Protein AF-A0A2V7NDF6-F1 (afdb_monomer_lite)

Secondary structure (DSSP, 8-state):
---PBPGGGG-TTPPTTSS--BTTS---STT---TT--EEEEETTEEEEE-S-HHHHHHHHHS-----GGGGTT----PPP-PPP-

Foldseek 3Di:
DDKDFDPQLQVQPDDFQNDQGIPVSPGGHHPDDDQQGKDWDDDPNDIDMDGNDPQVVVLVVVDDPPDDPVVPPPDPDPPPPSDDDD

pLDDT: mean 86.08, std 14.57, range [48.16, 98.12]

Radius of gyration: 17.56 Å; chains: 1; bounding box: 34×31×45 Å

Sequence (86 aa):
MSDFVYPAWFEGFRKANSAQFDYAKRVKRPFQILPGGYMSVFKNGRWTQVFGSAGKARRFRREDRRGHRSTYRGKAHRMRPSRPAR

Structure (mmCIF, N/CA/C/O backbone):
data_AF-A0A2V7NDF6-F1
#
_entry.id   AF-A0A2V7NDF6-F1
#
loop_
_atom_site.group_PDB
_atom_site.id
_atom_site.type_symbol
_atom_site.label_atom_id
_atom_site.label_alt_id
_atom_site.label_comp_id
_a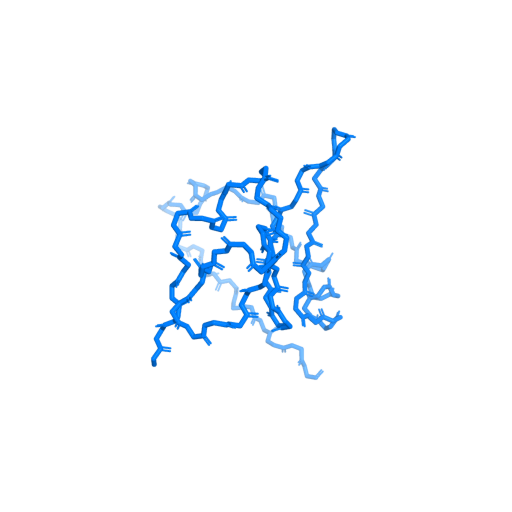tom_site.label_asym_id
_atom_site.label_entity_id
_atom_site.label_seq_id
_atom_site.pdbx_PDB_ins_code
_atom_site.Cartn_x
_atom_site.Cartn_y
_atom_site.Cartn_z
_atom_site.occupancy
_atom_site.B_iso_or_equiv
_atom_site.auth_seq_id
_atom_site.auth_comp_id
_atom_site.auth_asym_id
_atom_site.auth_atom_id
_atom_site.pdbx_PDB_model_num
ATOM 1 N N . MET A 1 1 ? -15.620 2.731 -12.819 1.00 62.25 1 MET A N 1
ATOM 2 C CA . MET A 1 1 ? -15.858 3.100 -11.408 1.00 62.25 1 MET A CA 1
ATOM 3 C C . MET A 1 1 ? -14.513 3.109 -10.695 1.00 62.25 1 MET A C 1
ATOM 5 O O . MET A 1 1 ? -13.807 2.113 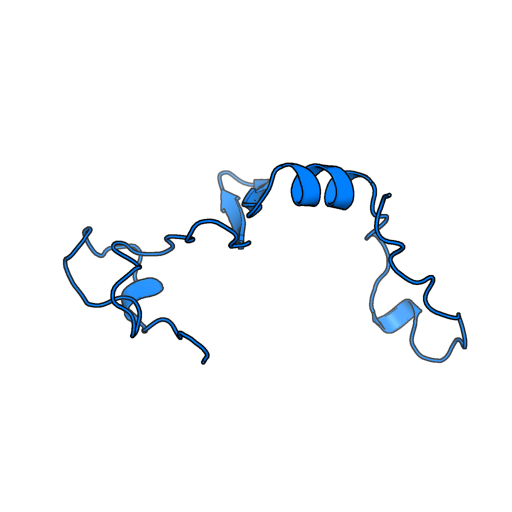-10.807 1.00 62.25 1 MET A O 1
ATOM 9 N N . SER A 1 2 ? -14.141 4.207 -10.038 1.00 79.44 2 SER A N 1
ATOM 10 C CA . SER A 1 2 ? -12.905 4.310 -9.244 1.00 79.44 2 SER A CA 1
ATOM 11 C C . SER A 1 2 ? -13.254 4.231 -7.760 1.00 79.44 2 SER A C 1
ATOM 13 O O . SER A 1 2 ? -14.229 4.849 -7.343 1.00 79.44 2 SER A O 1
ATOM 15 N N . ASP A 1 3 ? -12.480 3.477 -6.983 1.00 85.38 3 ASP A N 1
ATOM 16 C CA . ASP A 1 3 ? -12.655 3.341 -5.534 1.00 85.38 3 ASP A CA 1
ATOM 17 C C . ASP A 1 3 ? -11.501 4.060 -4.829 1.00 85.38 3 ASP A C 1
ATOM 19 O O . ASP A 1 3 ? -10.340 3.663 -4.958 1.00 85.38 3 ASP A O 1
ATOM 23 N N . PHE A 1 4 ? -11.814 5.172 -4.165 1.00 92.38 4 PHE A N 1
ATOM 24 C CA . PHE A 1 4 ? -10.834 6.006 -3.472 1.00 92.38 4 PHE A CA 1
ATOM 25 C C . PHE A 1 4 ? -10.781 5.654 -1.986 1.00 92.38 4 PHE A C 1
ATOM 27 O O . PHE A 1 4 ? -11.789 5.304 -1.368 1.00 92.38 4 PHE A O 1
ATOM 34 N N . VAL A 1 5 ? -9.590 5.789 -1.407 1.00 96.56 5 VAL A N 1
A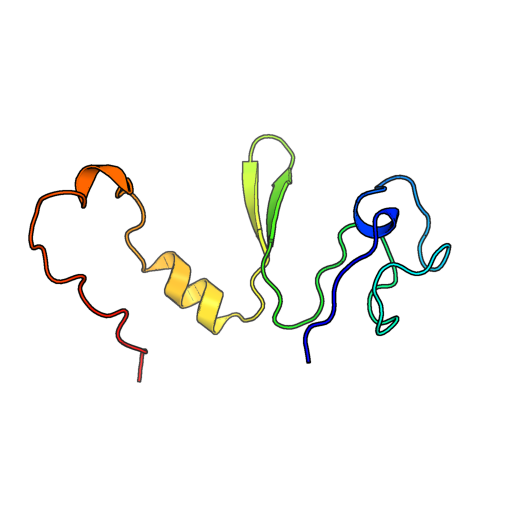TOM 35 C CA . VAL A 1 5 ? -9.379 5.644 0.034 1.00 96.56 5 VAL A CA 1
ATOM 36 C C . VAL A 1 5 ? -9.732 6.933 0.776 1.00 96.56 5 VAL A C 1
ATOM 38 O O . VAL A 1 5 ? -9.602 8.033 0.240 1.00 96.56 5 VAL A O 1
ATOM 41 N N . TYR A 1 6 ? -10.136 6.790 2.033 1.00 97.56 6 TYR A N 1
ATOM 42 C CA . TYR A 1 6 ? -10.354 7.896 2.964 1.00 97.56 6 TYR A CA 1
ATOM 43 C C . TYR A 1 6 ? -9.087 8.232 3.764 1.00 97.56 6 TYR A C 1
ATOM 45 O O . TYR A 1 6 ? -8.179 7.399 3.838 1.00 97.56 6 TYR A O 1
ATOM 53 N N . PRO A 1 7 ? -9.029 9.402 4.439 1.00 98.06 7 PRO A N 1
ATOM 54 C CA . PRO A 1 7 ? -7.906 9.768 5.309 1.00 98.06 7 PRO A CA 1
ATOM 55 C C . PRO A 1 7 ? -7.526 8.682 6.326 1.00 98.06 7 PRO A C 1
ATOM 57 O O . PRO A 1 7 ? -6.343 8.401 6.509 1.00 98.06 7 PRO A O 1
ATOM 60 N N . ALA A 1 8 ? -8.518 7.969 6.873 1.00 98.12 8 ALA A N 1
ATOM 61 C CA . ALA A 1 8 ? -8.319 6.860 7.805 1.00 98.12 8 ALA A CA 1
ATOM 62 C C . ALA A 1 8 ? -7.375 5.758 7.280 1.00 98.12 8 ALA A C 1
ATOM 64 O O . ALA A 1 8 ? -6.754 5.055 8.075 1.00 98.12 8 ALA A O 1
ATOM 65 N N . TRP A 1 9 ? -7.240 5.589 5.960 1.00 97.88 9 TRP A N 1
ATOM 66 C CA . TRP A 1 9 ? -6.315 4.622 5.358 1.00 97.88 9 TRP A CA 1
ATOM 67 C C . TRP A 1 9 ? -4.841 4.960 5.624 1.00 97.88 9 TRP A C 1
ATOM 69 O O . TRP A 1 9 ? -4.019 4.048 5.741 1.00 97.88 9 TRP A O 1
ATOM 79 N N . PHE A 1 10 ? -4.519 6.250 5.758 1.00 97.12 10 PHE A N 1
ATOM 80 C CA . PHE A 1 10 ? -3.173 6.757 6.037 1.00 97.12 10 PHE A CA 1
ATOM 81 C C . PHE A 1 10 ? -2.848 6.804 7.538 1.00 97.12 10 PHE A C 1
ATOM 83 O O . PHE A 1 10 ? -1.697 6.997 7.927 1.00 97.12 10 PHE A O 1
ATOM 90 N N . GLU A 1 11 ? -3.845 6.615 8.399 1.00 97.75 11 GLU A N 1
ATOM 91 C CA . GLU A 1 11 ? -3.702 6.706 9.849 1.00 97.75 11 GLU A CA 1
ATOM 92 C C . GLU A 1 11 ? -3.221 5.370 10.431 1.00 97.75 11 GLU A C 1
ATOM 94 O O . GLU A 1 11 ? -4.003 4.554 10.917 1.00 97.75 11 GLU A O 1
ATOM 99 N N . GLY A 1 12 ? -1.904 5.142 10.389 1.00 96.12 12 GLY A N 1
ATOM 100 C CA . GLY A 1 12 ? -1.264 3.880 10.792 1.00 96.12 12 GLY A CA 1
ATOM 101 C C . GLY A 1 12 ? -1.533 3.405 12.225 1.00 96.12 12 GLY A C 1
ATOM 102 O O . GLY A 1 12 ? -1.314 2.235 12.526 1.00 96.12 12 GLY A O 1
ATOM 103 N N . PHE A 1 13 ? -2.022 4.285 13.098 1.00 97.25 13 PHE A N 1
ATOM 104 C CA . PHE A 1 13 ? -2.385 3.973 14.482 1.00 97.25 13 PHE A CA 1
ATOM 105 C C . PHE A 1 13 ? -3.789 3.357 14.628 1.00 97.25 13 PHE A C 1
ATOM 107 O O . PHE A 1 13 ? -4.138 2.886 15.712 1.00 97.25 13 PHE A O 1
ATOM 114 N N . ARG A 1 14 ? -4.621 3.352 13.574 1.00 97.94 14 ARG A N 1
ATOM 115 C CA . ARG A 1 14 ? -5.969 2.769 13.643 1.00 97.94 14 ARG A CA 1
ATOM 116 C C . ARG A 1 14 ? -5.931 1.244 13.703 1.00 97.94 14 ARG A C 1
ATOM 118 O O . ARG A 1 14 ? -5.160 0.583 13.008 1.00 97.94 14 ARG A O 1
ATOM 125 N N . LYS A 1 15 ? -6.844 0.680 14.496 1.00 97.94 15 LYS A N 1
ATOM 126 C CA . LYS A 1 15 ? -7.080 -0.767 14.556 1.00 97.94 15 LYS A CA 1
ATOM 127 C C . LYS A 1 15 ? -7.812 -1.237 13.296 1.00 97.94 15 LYS A C 1
ATOM 129 O O . LYS A 1 15 ? -8.472 -0.463 12.602 1.00 97.94 15 LYS A O 1
ATOM 134 N N . ALA A 1 16 ? -7.723 -2.532 13.009 1.00 97.62 16 ALA A N 1
ATOM 135 C CA . ALA A 1 16 ? -8.535 -3.124 11.955 1.00 97.62 16 ALA A CA 1
ATOM 136 C C . ALA A 1 16 ? -10.033 -2.934 12.257 1.00 97.62 16 ALA A C 1
ATOM 138 O O . ALA A 1 16 ? -10.454 -3.032 13.408 1.00 97.62 16 ALA A O 1
ATOM 139 N N . ASN A 1 17 ? -10.825 -2.666 11.219 1.00 97.62 17 ASN A N 1
ATOM 140 C CA . ASN A 1 17 ? -12.272 -2.442 11.272 1.00 97.62 17 ASN A CA 1
ATOM 141 C C . ASN A 1 17 ? -12.734 -1.275 12.172 1.00 97.62 17 ASN A C 1
ATOM 143 O O . ASN A 1 17 ? -13.915 -1.194 12.487 1.00 97.62 17 ASN A O 1
ATOM 147 N N . SER A 1 18 ? -11.847 -0.354 12.574 1.00 97.94 18 SER A N 1
ATOM 148 C CA . SER A 1 18 ? -12.209 0.764 13.464 1.00 97.94 18 SER A CA 1
ATOM 149 C C . SER A 1 18 ? -12.701 2.023 12.737 1.00 97.94 18 SER A C 1
ATOM 151 O O . SER A 1 18 ? -12.969 3.038 13.375 1.00 97.94 18 SER A O 1
ATOM 153 N N . ALA A 1 19 ? -12.711 2.011 11.405 1.00 97.69 19 ALA A N 1
ATOM 154 C CA . ALA A 1 19 ? -13.190 3.085 10.544 1.00 97.69 19 ALA A CA 1
ATOM 155 C C . ALA A 1 19 ? -13.507 2.518 9.156 1.00 97.69 19 ALA A C 1
ATOM 157 O O . ALA A 1 19 ? -13.118 1.395 8.822 1.00 97.69 19 ALA A O 1
ATOM 158 N N . GLN A 1 20 ? -14.178 3.314 8.330 1.00 97.56 20 GLN A N 1
ATOM 159 C CA . GLN A 1 20 ? -14.251 3.048 6.902 1.00 97.56 20 GLN A CA 1
ATOM 160 C C . GLN A 1 20 ? -12.984 3.585 6.225 1.00 97.56 20 GLN A C 1
ATOM 162 O O . GLN A 1 20 ? -12.634 4.752 6.392 1.00 97.56 20 GLN A O 1
ATOM 167 N N . PHE A 1 21 ? -12.287 2.729 5.479 1.00 98.06 21 PHE A N 1
ATOM 168 C CA . PHE A 1 21 ? -10.991 3.058 4.876 1.00 98.06 21 PHE A CA 1
ATOM 169 C C . PHE A 1 21 ? -11.077 3.355 3.373 1.00 98.06 21 PHE A C 1
ATOM 171 O O . PHE A 1 21 ? -10.221 4.055 2.841 1.00 98.06 21 PHE A O 1
ATOM 178 N N . ASP A 1 22 ? -12.104 2.848 2.700 1.00 97.06 22 ASP A N 1
ATOM 179 C CA . ASP A 1 22 ? -12.411 3.035 1.281 1.00 97.06 22 ASP A CA 1
ATOM 180 C C . ASP A 1 22 ? -13.930 3.107 1.067 1.00 97.06 22 ASP A C 1
ATOM 182 O O . ASP A 1 22 ? -14.718 2.676 1.921 1.00 97.06 22 ASP A O 1
ATOM 186 N N . TYR A 1 23 ? -14.364 3.644 -0.074 1.00 95.50 23 TYR A N 1
ATOM 187 C CA . TYR A 1 23 ? -15.791 3.771 -0.380 1.00 95.50 23 TYR A CA 1
ATOM 188 C C . TYR A 1 23 ? -16.470 2.396 -0.471 1.00 95.50 23 TYR A C 1
ATOM 190 O O . TYR A 1 23 ? -17.532 2.192 0.119 1.00 95.50 23 TYR A O 1
ATOM 198 N N . ALA A 1 24 ? -15.824 1.419 -1.119 1.00 94.75 24 ALA A N 1
ATOM 199 C CA . ALA A 1 24 ? -16.365 0.067 -1.276 1.00 94.75 24 ALA A CA 1
ATOM 200 C C . ALA A 1 24 ? -16.254 -0.828 -0.023 1.00 94.75 24 ALA A C 1
ATOM 202 O O . ALA A 1 24 ? -16.668 -1.990 -0.068 1.00 94.75 24 ALA A O 1
ATOM 203 N N . LYS A 1 25 ? -15.713 -0.320 1.095 1.00 95.44 25 LYS A N 1
ATOM 204 C CA . LYS A 1 25 ? -15.536 -1.044 2.369 1.00 95.44 25 LYS A CA 1
ATOM 205 C C . LYS A 1 25 ? -14.721 -2.340 2.241 1.00 95.44 25 LYS A C 1
ATOM 207 O O . LYS A 1 25 ? -14.924 -3.281 3.022 1.00 95.44 25 LYS A O 1
ATOM 212 N N . ARG A 1 26 ? -13.815 -2.432 1.268 1.00 96.12 26 ARG A N 1
ATOM 213 C CA . ARG A 1 26 ? -12.955 -3.603 1.039 1.00 96.12 26 ARG A CA 1
ATOM 214 C C . ARG A 1 26 ? -11.682 -3.534 1.864 1.00 96.12 26 ARG A C 1
ATOM 216 O O . ARG A 1 26 ? -11.169 -4.577 2.274 1.00 96.12 26 ARG A O 1
ATOM 223 N N . VAL A 1 27 ? -11.188 -2.332 2.142 1.00 97.19 27 VAL A N 1
ATOM 224 C CA . VAL A 1 27 ? -10.036 -2.133 3.014 1.00 97.19 27 VAL A CA 1
ATOM 225 C C . VAL A 1 27 ? -10.485 -2.178 4.473 1.00 97.19 27 VAL A C 1
ATOM 227 O O . VAL A 1 27 ? -11.433 -1.517 4.884 1.00 97.19 27 VAL A O 1
ATOM 230 N N . LYS A 1 28 ? -9.803 -3.004 5.266 1.00 97.94 28 LYS A N 1
ATOM 231 C CA . LYS A 1 28 ? -10.129 -3.304 6.664 1.00 97.94 28 LYS A CA 1
ATOM 232 C C . LYS A 1 28 ? -9.117 -2.748 7.655 1.00 97.94 28 LYS A C 1
ATOM 234 O O . LYS A 1 28 ? -9.364 -2.814 8.853 1.00 97.94 28 LYS A O 1
ATOM 239 N N . ARG A 1 29 ? -7.974 -2.236 7.200 1.00 97.88 29 ARG A N 1
ATOM 240 C CA . ARG A 1 29 ? -6.936 -1.661 8.067 1.00 97.88 29 ARG A CA 1
ATOM 241 C C . ARG A 1 29 ? -6.080 -0.634 7.319 1.00 97.88 29 ARG A C 1
ATOM 243 O O . ARG A 1 29 ? -6.015 -0.708 6.087 1.00 97.88 29 ARG A O 1
ATOM 250 N N . PRO A 1 30 ? -5.364 0.249 8.036 1.00 97.56 30 PRO A N 1
ATOM 251 C CA . PRO A 1 30 ? -4.432 1.193 7.427 1.00 97.56 30 PRO A CA 1
ATOM 252 C C . PRO A 1 30 ? -3.402 0.512 6.525 1.00 97.56 30 PRO A C 1
ATOM 254 O O . PRO A 1 30 ? -2.954 -0.612 6.800 1.00 97.56 30 PRO A O 1
ATOM 257 N N . PHE A 1 31 ? -3.035 1.203 5.445 1.00 95.50 31 PHE A N 1
ATOM 258 C CA . PHE A 1 31 ? -2.045 0.771 4.452 1.00 95.50 31 PHE A CA 1
ATOM 259 C C . PHE A 1 31 ? -2.290 -0.615 3.826 1.00 95.50 31 PHE A C 1
ATOM 261 O O . PHE A 1 31 ? -1.376 -1.224 3.264 1.00 95.50 31 PHE A O 1
ATOM 268 N N . GLN A 1 32 ? -3.501 -1.170 3.932 1.00 95.56 32 GLN A N 1
ATOM 269 C CA . GLN A 1 32 ? -3.816 -2.432 3.274 1.00 95.56 32 GLN A CA 1
ATOM 270 C C . GLN A 1 32 ? -3.866 -2.227 1.762 1.00 95.56 32 GLN A C 1
ATOM 272 O O . GLN A 1 32 ? -4.534 -1.325 1.258 1.00 95.56 32 GLN A O 1
ATOM 277 N N . ILE A 1 33 ? -3.214 -3.141 1.052 1.00 93.81 33 ILE A N 1
ATOM 278 C CA . ILE A 1 33 ? -3.287 -3.264 -0.397 1.00 93.81 33 ILE A CA 1
ATOM 279 C C . ILE A 1 33 ? -4.150 -4.476 -0.724 1.00 93.81 33 ILE A C 1
ATOM 281 O O . ILE A 1 33 ? -3.931 -5.566 -0.194 1.00 93.81 33 ILE A O 1
ATOM 285 N N . LEU A 1 34 ? -5.158 -4.269 -1.567 1.00 93.56 34 LEU A N 1
ATOM 286 C CA . LEU A 1 34 ? -6.028 -5.338 -2.047 1.00 93.56 34 LEU A CA 1
ATOM 287 C C . LEU A 1 34 ? -5.300 -6.217 -3.080 1.00 93.56 34 LEU A C 1
ATOM 289 O O . LEU A 1 34 ? -4.318 -5.770 -3.686 1.00 93.56 34 LEU A O 1
ATOM 293 N N . PRO A 1 35 ? -5.768 -7.458 -3.315 1.00 91.50 35 PRO A N 1
ATOM 294 C CA . PRO A 1 35 ? -5.232 -8.311 -4.372 1.00 91.50 35 PRO A CA 1
ATOM 295 C C . PRO A 1 35 ? -5.160 -7.576 -5.717 1.00 91.50 35 PRO A C 1
ATOM 297 O O . PRO A 1 35 ? -6.073 -6.839 -6.081 1.00 91.50 35 PRO A O 1
ATOM 300 N N . GLY A 1 36 ? -4.058 -7.751 -6.447 1.00 90.94 36 GLY A N 1
ATOM 301 C CA . GLY A 1 36 ? -3.813 -7.029 -7.701 1.00 90.94 36 GLY A CA 1
ATOM 302 C C . GLY A 1 36 ? -3.213 -5.624 -7.539 1.00 90.94 36 GLY A C 1
ATOM 303 O O . GLY A 1 36 ? -2.712 -5.074 -8.519 1.00 90.94 36 GLY A O 1
ATOM 304 N N . GLY A 1 37 ? -3.184 -5.067 -6.325 1.00 91.69 37 GLY A N 1
ATOM 305 C CA . GLY A 1 37 ? -2.620 -3.746 -6.053 1.00 91.69 37 GLY A CA 1
ATOM 306 C C . GLY A 1 37 ? -1.088 -3.690 -6.085 1.00 91.69 37 GLY A C 1
ATOM 307 O O . GLY A 1 37 ? -0.393 -4.703 -6.120 1.00 91.69 37 GLY A O 1
ATOM 308 N N . TYR A 1 38 ? -0.544 -2.476 -6.064 1.00 93.62 38 TYR A N 1
ATOM 309 C CA . TYR A 1 38 ? 0.895 -2.217 -6.021 1.00 93.62 38 TYR A CA 1
ATOM 310 C C . TYR A 1 38 ? 1.197 -1.150 -4.970 1.00 93.62 38 TYR A C 1
ATOM 312 O O . TYR A 1 38 ? 0.452 -0.182 -4.851 1.00 93.62 38 TYR A O 1
ATOM 320 N N . MET A 1 39 ? 2.302 -1.302 -4.241 1.00 94.31 39 MET A N 1
ATOM 321 C CA . MET A 1 39 ? 2.782 -0.282 -3.306 1.00 94.31 39 MET A CA 1
ATOM 322 C C . MET A 1 39 ? 4.294 -0.377 -3.12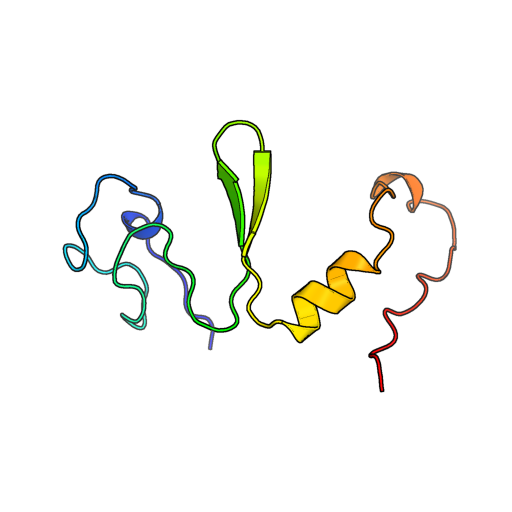9 1.00 94.31 39 MET A C 1
ATOM 324 O O . MET A 1 39 ? 4.827 -1.467 -2.929 1.00 94.31 39 MET A O 1
ATOM 328 N N . SER A 1 40 ? 4.986 0.761 -3.156 1.00 93.44 40 SER A N 1
ATOM 329 C CA . SER A 1 40 ? 6.371 0.848 -2.685 1.00 93.44 40 SER A CA 1
ATOM 330 C C . SER A 1 40 ? 6.372 0.951 -1.160 1.00 93.44 40 SER A C 1
ATOM 332 O O . SER A 1 40 ? 5.659 1.779 -0.603 1.00 93.44 40 SER A O 1
ATOM 334 N N . VAL A 1 41 ? 7.173 0.129 -0.488 1.00 92.88 41 VAL A N 1
ATOM 335 C CA . VAL A 1 41 ? 7.254 0.076 0.976 1.00 92.88 41 VAL A CA 1
ATOM 336 C C . VAL A 1 41 ? 8.691 0.307 1.406 1.00 92.88 41 VAL A C 1
ATOM 338 O O . VAL A 1 41 ? 9.582 -0.453 1.026 1.00 92.88 41 VAL A O 1
ATOM 341 N N . PHE A 1 42 ? 8.912 1.330 2.225 1.00 93.12 42 PHE A N 1
ATOM 342 C CA . PHE A 1 42 ? 10.185 1.546 2.896 1.00 93.12 42 PHE A CA 1
ATOM 343 C C . PHE A 1 42 ? 10.110 0.987 4.313 1.00 93.12 42 PHE A C 1
ATOM 345 O O . PHE A 1 42 ? 9.278 1.417 5.111 1.00 93.12 42 PHE A O 1
ATOM 352 N N . LYS A 1 43 ? 10.951 0.001 4.624 1.00 89.81 43 LYS A N 1
ATOM 353 C CA . LYS A 1 43 ? 10.997 -0.625 5.947 1.00 89.81 43 LYS A CA 1
ATOM 354 C C . LYS A 1 43 ? 12.434 -0.994 6.285 1.00 89.81 43 LYS A C 1
ATOM 356 O O . LYS A 1 43 ? 13.135 -1.562 5.452 1.00 89.81 43 LYS A O 1
ATOM 361 N N . ASN A 1 44 ? 12.863 -0.685 7.509 1.00 93.62 44 ASN A N 1
ATOM 362 C CA . ASN A 1 44 ? 14.194 -1.020 8.030 1.00 93.62 44 ASN A CA 1
ATOM 363 C C . ASN A 1 44 ? 15.337 -0.556 7.103 1.00 93.62 44 ASN A C 1
ATOM 365 O O . ASN A 1 44 ? 16.235 -1.328 6.775 1.00 93.62 44 ASN A O 1
ATOM 369 N N . GLY A 1 45 ? 15.260 0.685 6.611 1.00 95.69 45 GLY A N 1
ATOM 370 C CA . GLY A 1 45 ? 16.287 1.262 5.737 1.00 95.69 45 GLY A CA 1
ATOM 371 C C . GLY A 1 45 ? 16.283 0.743 4.294 1.00 95.69 45 GLY A C 1
ATOM 372 O O . GLY A 1 45 ? 17.168 1.099 3.521 1.00 95.69 45 GLY A O 1
ATOM 373 N N . ARG A 1 46 ? 15.318 -0.102 3.904 1.00 95.50 46 ARG A N 1
ATOM 374 C CA . ARG A 1 46 ? 15.271 -0.724 2.574 1.00 95.50 46 ARG A CA 1
ATOM 375 C C . ARG A 1 46 ? 13.955 -0.437 1.862 1.00 95.50 46 ARG A C 1
ATOM 377 O O . ARG A 1 46 ? 12.874 -0.582 2.433 1.00 95.50 46 ARG A O 1
ATOM 384 N N . TRP A 1 47 ? 14.059 -0.083 0.583 1.00 93.38 47 TRP A N 1
ATOM 385 C CA . TRP A 1 47 ? 12.917 -0.030 -0.325 1.00 93.38 47 TRP A CA 1
ATOM 386 C C . TRP A 1 47 ? 12.568 -1.432 -0.817 1.00 93.38 47 TRP A C 1
ATOM 388 O O . TRP A 1 47 ? 13.418 -2.182 -1.290 1.00 93.38 47 TRP A O 1
ATOM 398 N N . THR A 1 48 ? 11.290 -1.768 -0.724 1.00 92.31 48 THR A N 1
ATOM 399 C CA . THR A 1 48 ? 10.684 -2.989 -1.254 1.00 92.31 48 THR A CA 1
ATOM 400 C C . THR A 1 48 ? 9.392 -2.633 -1.983 1.00 92.31 48 THR A C 1
ATOM 402 O O . THR A 1 48 ? 8.952 -1.481 -1.973 1.00 92.31 48 THR A O 1
ATOM 405 N N . GLN A 1 49 ? 8.790 -3.604 -2.663 1.00 92.69 49 GLN A N 1
ATOM 406 C CA . GLN A 1 49 ? 7.568 -3.397 -3.432 1.00 92.69 49 GLN A CA 1
ATOM 407 C C . GLN A 1 49 ? 6.601 -4.554 -3.202 1.00 92.69 49 GLN A C 1
ATOM 409 O O . GLN A 1 49 ? 6.987 -5.722 -3.253 1.00 92.69 49 GLN A O 1
ATOM 414 N N . VAL A 1 50 ? 5.331 -4.220 -3.002 1.00 93.50 50 VAL A N 1
ATOM 415 C CA . VAL A 1 50 ? 4.208 -5.151 -3.070 1.00 93.50 50 VAL A CA 1
ATOM 416 C C . VAL A 1 50 ? 3.731 -5.177 -4.517 1.00 93.50 50 VAL A C 1
ATOM 418 O O . VAL A 1 50 ? 3.443 -4.127 -5.093 1.00 93.50 50 VAL A O 1
ATOM 421 N N . PHE A 1 51 ? 3.648 -6.367 -5.108 1.00 93.44 51 PHE A N 1
ATOM 422 C CA . PHE A 1 51 ? 3.132 -6.560 -6.461 1.00 93.44 51 PHE A CA 1
ATOM 423 C C . PHE A 1 51 ? 1.826 -7.339 -6.437 1.00 93.44 51 PHE A C 1
ATOM 425 O O . PHE A 1 51 ? 1.723 -8.370 -5.780 1.00 93.44 51 PHE A O 1
ATOM 432 N N . GLY A 1 52 ? 0.879 -6.907 -7.264 1.00 90.62 52 GLY 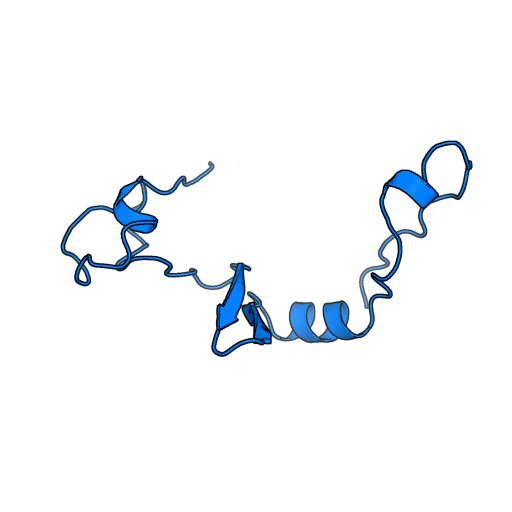A N 1
ATOM 433 C CA . GLY A 1 52 ? -0.423 -7.549 -7.402 1.00 90.62 52 GLY A CA 1
ATOM 434 C C . GLY A 1 52 ? -0.395 -8.917 -8.077 1.00 90.62 52 GLY A C 1
ATOM 435 O O . GLY A 1 52 ? -1.395 -9.626 -8.059 1.00 90.62 52 GLY A O 1
ATOM 436 N N . SER A 1 53 ? 0.730 -9.292 -8.693 1.00 92.75 53 SER A N 1
ATOM 437 C CA . SER A 1 53 ? 0.934 -10.617 -9.273 1.00 92.75 53 SER A CA 1
ATOM 438 C C . SER A 1 53 ? 2.414 -10.988 -9.365 1.00 92.75 53 SER A C 1
ATOM 440 O O . SER A 1 53 ? 3.289 -10.140 -9.583 1.00 92.75 53 SER A O 1
ATOM 442 N N . ALA A 1 54 ? 2.694 -12.292 -9.307 1.00 92.31 54 ALA A N 1
ATOM 443 C CA . ALA A 1 54 ? 4.033 -12.830 -9.539 1.00 92.31 54 ALA A CA 1
ATOM 444 C C . ALA A 1 54 ? 4.544 -12.524 -10.961 1.00 92.31 54 ALA A C 1
ATOM 446 O O . ALA A 1 54 ? 5.734 -12.273 -11.161 1.00 92.31 54 ALA A O 1
ATOM 447 N N . GLY A 1 55 ? 3.645 -12.495 -11.952 1.00 93.31 55 GLY A N 1
ATOM 448 C CA . GLY A 1 55 ? 3.972 -12.134 -13.332 1.00 93.31 55 GLY A CA 1
ATOM 449 C C . GLY A 1 55 ? 4.480 -10.697 -13.458 1.00 93.31 55 GLY A C 1
ATOM 450 O O . GLY A 1 55 ? 5.516 -10.466 -14.090 1.00 93.31 55 GLY A O 1
ATOM 451 N N . LYS A 1 56 ? 3.815 -9.730 -12.806 1.00 90.81 56 LYS A N 1
ATOM 452 C CA . LYS A 1 56 ? 4.289 -8.339 -12.797 1.00 90.81 56 LYS A CA 1
ATOM 453 C C . LYS A 1 56 ? 5.602 -8.203 -12.032 1.00 90.81 56 LYS A C 1
ATOM 455 O O . LYS A 1 56 ? 6.490 -7.522 -12.536 1.00 90.81 56 LYS A O 1
ATOM 460 N N . ALA A 1 57 ? 5.767 -8.897 -10.905 1.00 91.75 57 ALA A N 1
ATOM 461 C CA . ALA A 1 57 ? 7.030 -8.908 -10.165 1.00 91.75 57 ALA A CA 1
ATOM 462 C C . ALA A 1 57 ? 8.201 -9.417 -11.031 1.00 91.75 57 ALA A C 1
ATOM 464 O O . ALA A 1 57 ? 9.256 -8.789 -11.083 1.00 91.75 57 ALA A O 1
ATOM 465 N N . ARG A 1 58 ? 8.008 -10.521 -11.773 1.00 94.00 58 ARG A N 1
ATOM 466 C CA . ARG A 1 58 ? 9.013 -11.052 -12.715 1.00 94.00 58 ARG A CA 1
ATOM 467 C C . ARG A 1 58 ? 9.353 -10.061 -13.823 1.00 94.00 58 ARG A C 1
ATOM 469 O O . ARG A 1 58 ? 10.527 -9.884 -14.126 1.00 94.00 58 ARG A O 1
ATOM 476 N N . ARG A 1 59 ? 8.343 -9.424 -14.424 1.00 91.19 59 ARG A N 1
ATOM 477 C CA . ARG A 1 59 ? 8.547 -8.426 -15.484 1.00 91.19 59 ARG A CA 1
ATOM 478 C C . ARG A 1 59 ? 9.301 -7.212 -14.958 1.00 91.19 59 ARG A C 1
ATOM 480 O O . ARG A 1 59 ? 10.272 -6.811 -15.580 1.00 91.19 59 ARG A O 1
ATOM 487 N N . PHE A 1 60 ? 8.901 -6.699 -13.795 1.00 89.62 60 PHE A N 1
ATOM 488 C CA . PHE A 1 60 ? 9.520 -5.532 -13.174 1.00 89.62 60 PHE A CA 1
ATOM 489 C C . PHE A 1 60 ? 11.020 -5.739 -12.933 1.00 89.62 60 PHE A C 1
ATOM 491 O O . PHE A 1 60 ? 11.805 -4.852 -13.238 1.00 89.62 60 PHE A O 1
ATOM 498 N N . ARG A 1 61 ? 11.442 -6.934 -12.493 1.00 89.88 61 ARG A N 1
ATOM 499 C CA . ARG A 1 61 ? 12.871 -7.270 -12.326 1.00 89.88 61 ARG A CA 1
ATOM 500 C C . ARG A 1 61 ? 13.688 -7.261 -13.624 1.00 89.88 61 ARG A C 1
ATOM 502 O O . ARG A 1 61 ? 14.906 -7.190 -13.555 1.00 89.88 61 ARG A O 1
ATOM 509 N N . ARG A 1 62 ? 13.041 -7.385 -14.786 1.00 91.69 62 ARG A N 1
ATOM 510 C CA . ARG A 1 62 ? 13.691 -7.374 -16.109 1.00 91.69 62 ARG A CA 1
ATOM 511 C C . ARG A 1 62 ? 13.692 -5.984 -16.755 1.00 91.69 62 ARG A C 1
ATOM 513 O O . ARG A 1 62 ? 14.291 -5.817 -17.811 1.00 91.69 62 ARG A O 1
ATOM 520 N N . GLU A 1 63 ? 12.977 -5.015 -16.182 1.00 87.06 63 GLU A N 1
ATOM 521 C CA . GLU A 1 63 ? 12.900 -3.647 -16.703 1.00 87.06 63 GLU A CA 1
ATOM 522 C C . GLU A 1 63 ? 14.167 -2.862 -16.305 1.00 87.06 63 GLU A C 1
ATOM 524 O O . GLU A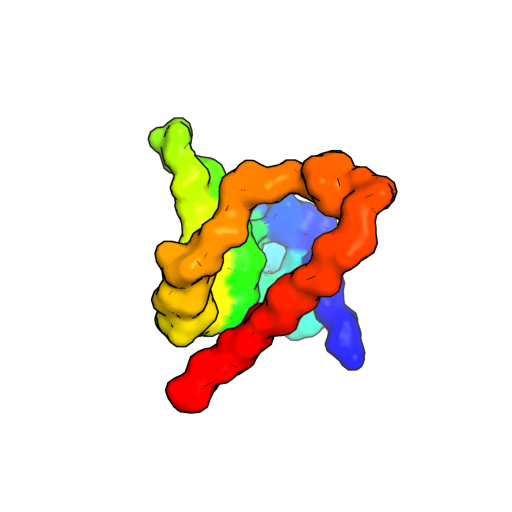 1 63 ? 14.537 -2.842 -15.132 1.00 87.06 63 GLU A O 1
ATOM 529 N N . ASP A 1 64 ? 14.806 -2.162 -17.252 1.00 85.94 64 ASP A N 1
ATOM 530 C CA . ASP A 1 64 ? 15.809 -1.140 -16.919 1.00 85.94 64 ASP A CA 1
ATOM 531 C C . ASP A 1 64 ? 15.093 0.168 -16.570 1.00 85.94 64 ASP A C 1
ATOM 533 O O . ASP A 1 64 ? 14.424 0.773 -17.411 1.00 85.94 64 ASP A O 1
ATOM 537 N N . ARG A 1 65 ? 15.201 0.584 -15.306 1.00 79.81 65 ARG A N 1
ATOM 538 C CA . ARG A 1 65 ? 14.508 1.758 -14.755 1.00 79.81 65 ARG A CA 1
ATOM 539 C C . ARG A 1 65 ? 15.466 2.825 -14.222 1.00 79.81 65 ARG A C 1
ATOM 541 O O . ARG A 1 65 ? 15.048 3.673 -13.443 1.00 79.81 65 ARG A O 1
ATOM 548 N N . ARG A 1 66 ? 16.737 2.794 -14.636 1.00 82.19 66 ARG A N 1
ATOM 549 C CA . ARG A 1 66 ? 17.762 3.775 -14.224 1.00 82.19 66 ARG A CA 1
ATOM 550 C C . ARG A 1 66 ? 17.604 5.147 -14.890 1.00 82.19 66 ARG A C 1
ATOM 552 O O . ARG A 1 66 ? 18.237 6.107 -14.468 1.00 82.19 66 ARG A O 1
ATOM 559 N N . GLY A 1 67 ? 16.785 5.247 -15.937 1.00 79.88 67 GLY A N 1
ATOM 560 C CA . GLY A 1 67 ? 16.554 6.500 -16.651 1.00 79.88 67 GLY A CA 1
ATOM 561 C C . GLY A 1 67 ? 15.770 7.523 -15.826 1.00 79.88 67 GLY A C 1
ATOM 562 O O . GLY A 1 67 ? 14.812 7.178 -15.135 1.00 79.88 67 GLY A O 1
ATOM 563 N N . HIS A 1 68 ? 16.135 8.800 -15.945 1.00 80.44 68 HIS A N 1
ATOM 564 C CA . HIS A 1 68 ? 15.428 9.907 -15.303 1.00 80.44 68 HIS A CA 1
ATOM 565 C C . HIS A 1 68 ? 14.537 10.627 -16.319 1.00 80.44 68 HIS A C 1
ATOM 567 O O . HIS A 1 68 ? 14.927 10.817 -17.463 1.00 80.44 68 HIS A O 1
ATOM 573 N N . ARG A 1 69 ? 13.337 11.083 -15.934 1.00 73.12 69 ARG A N 1
ATOM 574 C CA . ARG A 1 69 ? 12.385 11.689 -16.891 1.00 73.12 69 ARG A CA 1
ATOM 575 C C . ARG A 1 69 ? 12.989 12.858 -17.687 1.00 73.12 69 ARG A C 1
ATOM 577 O O . ARG A 1 69 ? 12.635 13.042 -18.849 1.00 73.12 69 ARG A O 1
ATOM 584 N N . SER A 1 70 ? 13.908 13.622 -17.089 1.00 76.56 70 SER A N 1
ATOM 585 C CA . SER A 1 70 ? 14.600 14.722 -17.774 1.00 76.56 70 SER A CA 1
ATOM 586 C C . SER A 1 70 ? 15.525 14.257 -18.902 1.00 76.56 70 SER A C 1
ATOM 588 O O . SER A 1 70 ? 15.666 14.989 -19.874 1.00 76.56 70 SER A O 1
ATOM 590 N N . THR A 1 71 ? 16.087 13.042 -18.846 1.00 71.62 71 THR A N 1
ATOM 591 C CA . THR A 1 71 ? 16.990 12.522 -19.892 1.00 71.62 71 THR A CA 1
ATOM 592 C C . THR A 1 71 ? 16.255 12.162 -21.183 1.00 71.62 71 THR A C 1
ATOM 594 O O . THR A 1 71 ? 16.890 11.926 -22.207 1.00 71.62 71 THR A O 1
ATOM 597 N N . TYR A 1 72 ? 14.920 12.124 -21.143 1.00 68.00 72 TYR A N 1
ATOM 598 C CA . TYR A 1 72 ? 14.052 11.847 -22.289 1.00 68.00 72 TYR A CA 1
ATOM 599 C C . TYR A 1 72 ? 13.413 13.108 -22.884 1.00 68.00 72 TYR A C 1
ATOM 601 O O . TYR A 1 72 ? 12.815 13.040 -23.956 1.00 68.00 72 TYR A O 1
ATOM 609 N N . ARG A 1 73 ? 13.506 14.264 -22.213 1.00 68.31 73 ARG A N 1
ATOM 610 C CA . ARG A 1 73 ? 12.992 15.526 -22.764 1.00 68.31 73 ARG A CA 1
ATOM 611 C C . ARG A 1 73 ? 13.916 16.003 -23.890 1.00 68.31 73 ARG A C 1
ATOM 613 O O . ARG A 1 73 ? 15.130 15.990 -23.738 1.00 68.31 73 ARG A O 1
ATOM 620 N N . GLY A 1 74 ? 13.341 16.408 -25.022 1.00 66.44 74 GLY A N 1
ATOM 621 C CA . GLY A 1 74 ? 14.079 17.013 -26.142 1.00 66.44 74 GLY A CA 1
ATOM 622 C C . GLY A 1 74 ? 14.805 16.041 -27.080 1.00 66.44 74 GLY A C 1
ATOM 623 O O . GLY A 1 74 ? 15.279 16.468 -28.126 1.00 66.44 74 GLY A O 1
ATOM 624 N N . LYS A 1 75 ? 14.856 14.738 -26.775 1.00 58.44 75 LYS A N 1
ATOM 625 C CA . LYS A 1 75 ? 15.338 13.722 -27.719 1.00 58.44 75 LYS A CA 1
ATOM 626 C C . LYS A 1 75 ? 14.154 12.921 -28.243 1.00 58.44 75 LYS A C 1
ATOM 628 O O . LYS A 1 75 ? 13.431 12.315 -27.457 1.00 58.44 75 LYS A O 1
ATOM 633 N N . ALA A 1 76 ? 13.985 12.869 -29.564 1.00 58.69 76 ALA A N 1
ATOM 634 C CA . ALA A 1 76 ? 13.008 12.018 -30.246 1.00 58.69 76 ALA A CA 1
ATOM 635 C C . ALA A 1 76 ? 13.387 10.524 -30.154 1.00 58.69 76 ALA A C 1
ATOM 637 O O . ALA A 1 76 ? 13.401 9.797 -31.143 1.00 58.69 76 ALA A O 1
ATOM 638 N N . HIS A 1 77 ? 13.737 10.029 -28.967 1.00 56.41 77 HIS A N 1
ATOM 639 C CA . HIS A 1 77 ? 13.867 8.599 -28.764 1.00 56.41 77 HIS A CA 1
ATOM 640 C C . HIS A 1 77 ? 12.458 8.024 -28.685 1.00 56.41 77 HIS A C 1
ATOM 642 O O . HIS A 1 77 ? 11.756 8.213 -27.692 1.00 56.41 77 HIS A O 1
ATOM 648 N N . ARG A 1 78 ? 12.047 7.321 -29.752 1.00 58.75 78 ARG A N 1
ATOM 649 C CA . ARG A 1 78 ? 10.883 6.428 -29.741 1.00 58.75 78 ARG A CA 1
ATOM 650 C C . ARG A 1 78 ? 10.965 5.596 -28.465 1.00 58.75 78 ARG A C 1
ATOM 652 O O . ARG A 1 78 ? 11.846 4.742 -28.350 1.00 58.75 78 ARG A O 1
ATOM 659 N N . MET A 1 79 ? 10.090 5.871 -27.497 1.00 57.56 79 MET A N 1
ATOM 660 C CA . MET A 1 79 ? 9.984 5.035 -26.308 1.00 57.56 79 MET A CA 1
ATOM 661 C C . MET A 1 79 ? 9.772 3.605 -26.798 1.00 57.56 79 MET A C 1
ATOM 663 O O . MET A 1 79 ? 8.806 3.340 -27.514 1.00 57.56 79 MET A O 1
ATOM 667 N N . ARG A 1 80 ? 10.709 2.694 -26.497 1.00 57.50 80 ARG A N 1
ATOM 668 C CA . ARG A 1 80 ? 10.539 1.286 -26.867 1.00 57.50 80 ARG A CA 1
ATOM 669 C C . ARG A 1 80 ? 9.265 0.821 -26.160 1.00 57.50 80 ARG A C 1
ATOM 671 O O . ARG A 1 80 ? 9.219 0.923 -24.932 1.00 57.50 80 ARG A O 1
ATOM 678 N N . PRO A 1 81 ? 8.233 0.361 -26.889 1.00 56.59 81 PRO A N 1
ATOM 679 C CA . PRO A 1 81 ? 7.006 -0.087 -26.257 1.00 56.59 81 PRO A CA 1
ATOM 680 C C . PRO A 1 81 ? 7.351 -1.167 -25.240 1.00 56.59 81 PRO A C 1
ATOM 682 O O . PRO A 1 81 ? 8.182 -2.040 -25.514 1.00 56.59 81 PRO A O 1
ATOM 685 N N . SER A 1 82 ? 6.716 -1.122 -24.074 1.00 56.62 82 SER A N 1
ATOM 686 C CA . SER A 1 82 ? 6.743 -2.219 -23.116 1.00 56.62 82 SER A CA 1
ATOM 687 C C . SER A 1 82 ? 6.051 -3.423 -23.759 1.00 56.62 82 SER A C 1
ATOM 689 O O . SER A 1 82 ? 4.852 -3.631 -23.597 1.00 56.62 82 SER A O 1
ATOM 691 N N . ARG A 1 83 ? 6.793 -4.202 -24.556 1.00 53.28 83 ARG A N 1
ATOM 692 C CA . ARG A 1 83 ? 6.264 -5.402 -25.208 1.00 53.28 83 ARG A CA 1
ATOM 693 C C . ARG A 1 83 ? 5.689 -6.325 -24.126 1.00 53.28 83 ARG A C 1
ATOM 695 O O . ARG A 1 83 ? 6.422 -6.681 -23.196 1.00 53.28 83 ARG A O 1
ATOM 702 N N . PRO A 1 84 ? 4.402 -6.705 -24.196 1.00 49.19 84 PRO A N 1
ATOM 703 C CA . PRO A 1 84 ? 3.889 -7.744 -23.323 1.00 49.19 84 PRO A CA 1
ATOM 704 C C . PRO A 1 84 ? 4.645 -9.041 -23.637 1.00 49.19 84 PRO A C 1
ATOM 706 O O . PRO A 1 84 ? 4.906 -9.350 -24.800 1.00 49.19 84 PRO A O 1
ATOM 709 N N . ALA A 1 85 ? 5.056 -9.766 -22.597 1.00 57.25 85 ALA A N 1
ATOM 710 C CA . ALA A 1 85 ? 5.575 -11.117 -22.776 1.00 57.25 85 ALA A CA 1
ATOM 711 C C . ALA A 1 85 ? 4.431 -11.999 -23.305 1.00 57.25 85 ALA A C 1
ATOM 713 O O . ALA A 1 85 ? 3.338 -11.929 -22.737 1.00 57.25 85 ALA A O 1
ATOM 714 N N . ARG A 1 86 ? 4.693 -12.738 -24.394 1.00 48.16 86 ARG A N 1
ATOM 715 C CA . ARG A 1 86 ? 3.846 -13.846 -24.862 1.00 48.16 86 ARG A CA 1
ATOM 716 C C . ARG A 1 86 ? 3.768 -14.932 -23.796 1.00 48.16 86 ARG A C 1
ATOM 718 O O . ARG A 1 86 ? 4.774 -15.091 -23.063 1.00 48.16 86 ARG A O 1
#